Protein AF-A0A150XEJ6-F1 (afdb_monomer_lite)

Secondary structure (DSSP, 8-state):
--HHHHHHHHHHHHHHHHHHHHHHHHHHHS-TTSSHHHHHHHHHHHHHHHHHHHHHHHHHHHHHHHTTT-TT-HHHHHHHHHHHHHHHHHHH-

Radius of gyration: 14.92 Å; chains: 1; bounding box: 32×20×45 Å

pLDDT: mean 88.48, std 6.79, range [57.72, 94.88]

Foldseek 3Di:
DDPVVLVVVLVVLLVLLVVLLVLLVCVLVDPLVVDVVSVVVNVVVVVVSVVSLPVSLVVLVVVCVVVVVPVPGSSVVSNVSSVVSVVVVVVSD

Organism: NCBI:txid296218

Sequence (93 aa):
MSEVNKLKTAKIIFILSILTAIFWCLGQFVDVYYFAVVGAIFEILWLPMIAMLFVLPIFSLVLWAKEKFNPKSLHLYSFLILLATGLFLMLRN

Structure (mmCIF, N/CA/C/O backbone):
data_AF-A0A150XEJ6-F1
#
_entry.id   AF-A0A150XEJ6-F1
#
loop_
_atom_site.group_PDB
_atom_site.id
_atom_site.type_symbol
_atom_site.label_atom_id
_atom_site.label_alt_id
_atom_site.label_comp_id
_atom_site.label_asym_id
_atom_site.label_entity_id
_atom_site.label_seq_id
_atom_site.pdbx_PDB_ins_code
_atom_site.Cartn_x
_atom_site.Cartn_y
_atom_site.Cartn_z
_atom_site.occupancy
_atom_site.B_iso_or_equiv
_atom_site.auth_seq_id
_atom_site.auth_comp_id
_atom_site.auth_asym_id
_atom_site.auth_atom_id
_atom_site.pdbx_PDB_model_num
ATOM 1 N N . MET A 1 1 ? -1.525 -8.766 23.157 1.00 57.72 1 MET A N 1
ATOM 2 C CA . MET A 1 1 ? -0.629 -8.001 22.258 1.00 57.72 1 MET A CA 1
ATOM 3 C C . MET A 1 1 ? -0.365 -6.654 22.916 1.00 57.72 1 MET A C 1
ATOM 5 O O . MET A 1 1 ? -1.338 -5.963 23.192 1.00 57.72 1 MET A O 1
ATOM 9 N N . SER A 1 2 ? 0.883 -6.313 23.247 1.00 69.44 2 SER A N 1
ATOM 10 C CA . SER A 1 2 ? 1.204 -5.022 23.880 1.00 69.44 2 SER A CA 1
ATOM 11 C C . SER A 1 2 ? 0.874 -3.845 22.948 1.00 69.44 2 SER A C 1
ATOM 13 O O . SER A 1 2 ? 0.940 -3.991 21.725 1.00 69.44 2 SER A O 1
ATOM 15 N N . GLU A 1 3 ? 0.537 -2.676 23.502 1.00 69.62 3 GLU A N 1
ATOM 16 C CA . GLU A 1 3 ? 0.241 -1.451 22.728 1.00 69.62 3 GLU A CA 1
ATOM 17 C C . GLU A 1 3 ? 1.392 -1.064 21.779 1.00 69.62 3 GLU A C 1
ATOM 19 O O . GLU A 1 3 ? 1.175 -0.670 20.633 1.00 69.62 3 GLU A O 1
ATOM 24 N N . VAL A 1 4 ? 2.636 -1.307 22.201 1.00 75.25 4 VAL A N 1
ATOM 25 C CA . VAL A 1 4 ? 3.841 -1.109 21.378 1.00 75.25 4 VAL A CA 1
ATOM 26 C C . VAL A 1 4 ? 3.831 -1.992 20.123 1.00 75.25 4 VAL A C 1
ATOM 28 O O . VAL A 1 4 ? 4.201 -1.533 19.041 1.00 75.25 4 VAL A O 1
ATOM 31 N N . ASN A 1 5 ? 3.378 -3.244 20.229 1.00 79.25 5 ASN A N 1
ATOM 32 C CA . ASN A 1 5 ? 3.331 -4.163 19.090 1.00 79.25 5 ASN A CA 1
ATOM 33 C C . ASN A 1 5 ? 2.226 -3.787 18.092 1.00 79.25 5 ASN A C 1
ATOM 35 O O . ASN A 1 5 ? 2.416 -3.961 16.887 1.00 79.25 5 ASN A O 1
ATOM 39 N N . LYS A 1 6 ? 1.104 -3.225 18.564 1.00 78.31 6 LYS A N 1
ATOM 40 C CA . LYS A 1 6 ? 0.035 -2.710 17.690 1.00 78.31 6 LYS A CA 1
ATOM 41 C C . LYS A 1 6 ? 0.536 -1.538 16.846 1.00 78.31 6 LYS A C 1
ATOM 43 O O . LYS A 1 6 ? 0.439 -1.581 15.624 1.00 78.31 6 LYS A O 1
ATOM 48 N N . LEU A 1 7 ? 1.182 -0.558 17.483 1.00 81.50 7 LEU A N 1
ATOM 49 C CA . LEU A 1 7 ? 1.762 0.607 16.804 1.00 81.50 7 LEU A CA 1
ATOM 50 C C . LEU A 1 7 ? 2.843 0.219 15.788 1.00 81.50 7 LEU A C 1
ATOM 52 O O . LEU A 1 7 ? 2.868 0.757 14.682 1.00 81.50 7 LEU A O 1
ATOM 56 N N . LYS A 1 8 ? 3.725 -0.731 16.130 1.00 86.94 8 LYS A N 1
ATOM 57 C CA . LYS A 1 8 ? 4.724 -1.255 15.184 1.00 86.94 8 LYS A CA 1
ATOM 58 C C . LYS A 1 8 ? 4.064 -1.901 13.966 1.00 86.94 8 LYS A C 1
ATOM 60 O O . LYS A 1 8 ? 4.455 -1.604 12.843 1.00 86.94 8 LYS A O 1
ATOM 65 N N . THR A 1 9 ? 3.044 -2.730 14.185 1.00 87.50 9 THR A N 1
ATOM 66 C CA . THR A 1 9 ? 2.309 -3.403 13.102 1.00 87.50 9 THR A CA 1
ATOM 67 C C . THR A 1 9 ? 1.628 -2.390 12.182 1.00 87.50 9 THR A C 1
ATOM 69 O O . THR A 1 9 ? 1.773 -2.473 10.965 1.00 87.50 9 THR A O 1
ATOM 72 N N . ALA A 1 10 ? 0.953 -1.386 12.750 1.00 88.06 10 ALA A N 1
ATOM 73 C CA . ALA A 1 10 ? 0.305 -0.324 11.986 1.00 88.06 10 ALA A CA 1
ATOM 74 C C . ALA A 1 10 ? 1.302 0.477 11.135 1.00 88.06 10 ALA A C 1
ATOM 76 O O . ALA A 1 10 ? 1.051 0.718 9.957 1.00 88.06 10 ALA A O 1
ATOM 77 N N . LYS A 1 11 ? 2.473 0.819 11.693 1.00 91.69 11 LYS A N 1
ATOM 78 C CA . LYS A 1 11 ? 3.547 1.486 10.941 1.00 91.69 11 LYS A CA 1
ATOM 79 C C . LYS A 1 11 ? 4.077 0.630 9.791 1.00 91.69 11 LYS A C 1
ATOM 81 O O . LYS A 1 11 ? 4.279 1.159 8.706 1.00 91.69 11 LYS A O 1
ATOM 86 N N . ILE A 1 12 ? 4.284 -0.671 10.008 1.00 92.81 12 ILE A N 1
ATOM 87 C CA . ILE A 1 12 ? 4.748 -1.587 8.955 1.00 92.81 12 ILE A CA 1
ATOM 88 C C . ILE A 1 12 ? 3.726 -1.652 7.818 1.00 92.81 12 ILE A C 1
ATOM 90 O O . ILE A 1 12 ? 4.096 -1.472 6.662 1.00 92.81 12 ILE A O 1
ATOM 94 N N . ILE A 1 13 ? 2.442 -1.841 8.138 1.00 92.19 13 ILE A N 1
ATOM 95 C CA . ILE A 1 13 ? 1.366 -1.884 7.136 1.00 92.19 13 ILE A CA 1
ATOM 96 C C . ILE A 1 13 ? 1.301 -0.569 6.356 1.00 92.19 13 ILE A C 1
ATOM 98 O O . ILE A 1 13 ? 1.170 -0.584 5.134 1.00 92.19 13 ILE A O 1
ATOM 102 N N . PHE A 1 14 ? 1.458 0.568 7.032 1.00 92.25 14 PHE A N 1
ATOM 103 C CA . PHE A 1 14 ? 1.496 1.881 6.394 1.00 92.25 14 PHE A CA 1
ATOM 104 C C . PHE A 1 14 ? 2.678 2.051 5.435 1.00 92.25 14 PHE A C 1
ATOM 106 O O . PHE A 1 14 ? 2.476 2.444 4.289 1.00 92.25 14 PHE A O 1
ATOM 113 N N . ILE A 1 15 ? 3.888 1.673 5.851 1.00 94.75 15 ILE A N 1
ATOM 114 C CA . ILE A 1 15 ? 5.078 1.727 4.992 1.00 94.75 15 ILE A CA 1
ATOM 115 C C . ILE A 1 15 ? 4.912 0.813 3.772 1.00 94.75 15 ILE A C 1
ATOM 117 O O . ILE A 1 15 ? 5.170 1.244 2.652 1.00 94.75 15 ILE A O 1
ATOM 121 N N . LEU A 1 16 ? 4.426 -0.418 3.961 1.00 93.19 16 LEU A N 1
ATOM 122 C CA . LEU A 1 16 ? 4.165 -1.345 2.854 1.00 93.19 16 LEU A CA 1
ATOM 123 C C . LEU A 1 16 ? 3.109 -0.804 1.884 1.00 93.19 16 LEU A C 1
ATOM 125 O O . LEU A 1 16 ? 3.248 -0.968 0.674 1.00 93.19 16 LEU A O 1
ATOM 129 N N . SER A 1 17 ? 2.087 -0.116 2.400 1.00 92.75 17 SER A N 1
ATOM 130 C CA . SER A 1 17 ? 1.055 0.525 1.577 1.00 92.75 17 SER A CA 1
ATOM 131 C C . SER A 1 17 ? 1.651 1.618 0.687 1.00 92.75 17 SER A C 1
ATOM 133 O O . SER A 1 17 ? 1.363 1.665 -0.506 1.00 92.75 17 SER A O 1
ATOM 135 N N . ILE A 1 18 ? 2.533 2.455 1.245 1.00 94.69 18 ILE A N 1
ATOM 136 C CA . ILE A 1 18 ? 3.251 3.494 0.494 1.00 94.69 18 ILE A CA 1
ATOM 137 C C . ILE A 1 18 ? 4.168 2.872 -0.561 1.00 94.69 18 ILE A C 1
ATOM 139 O O . ILE A 1 18 ? 4.155 3.310 -1.707 1.00 94.69 18 ILE A O 1
ATOM 143 N N . LEU A 1 19 ? 4.945 1.845 -0.204 1.00 94.88 19 LEU A N 1
ATOM 144 C CA . LEU A 1 19 ? 5.838 1.166 -1.149 1.00 94.88 19 LEU A CA 1
ATOM 145 C C . LEU A 1 19 ? 5.063 0.547 -2.314 1.00 94.88 19 LEU A C 1
ATOM 147 O O . LEU A 1 19 ? 5.460 0.710 -3.465 1.00 94.88 19 LEU A O 1
ATOM 151 N N . THR A 1 20 ? 3.934 -0.097 -2.017 1.00 93.75 20 THR A N 1
ATOM 152 C CA . THR A 1 20 ? 3.037 -0.663 -3.032 1.00 93.75 20 THR A CA 1
ATOM 153 C C . THR A 1 20 ? 2.518 0.437 -3.959 1.00 93.75 20 THR A C 1
ATOM 155 O O . THR A 1 20 ? 2.595 0.301 -5.177 1.00 93.75 20 THR A O 1
ATOM 158 N N . ALA A 1 21 ? 2.056 1.561 -3.401 1.00 94.12 21 ALA A N 1
ATOM 159 C CA . ALA A 1 21 ? 1.583 2.700 -4.183 1.00 94.12 21 ALA A CA 1
ATOM 160 C C . ALA A 1 21 ? 2.672 3.278 -5.100 1.00 94.12 21 ALA A C 1
ATOM 162 O O . ALA A 1 21 ? 2.430 3.497 -6.285 1.00 94.12 21 ALA A O 1
ATOM 163 N N . ILE A 1 22 ? 3.883 3.481 -4.573 1.00 93.81 22 ILE A N 1
ATOM 164 C CA . ILE A 1 22 ? 5.022 3.995 -5.341 1.00 93.81 22 ILE A CA 1
ATOM 165 C C . ILE A 1 22 ? 5.400 3.027 -6.463 1.00 93.81 22 ILE A C 1
ATOM 167 O O . ILE A 1 22 ? 5.588 3.478 -7.588 1.00 93.81 22 ILE A O 1
ATOM 171 N N . PHE A 1 23 ? 5.479 1.722 -6.190 1.00 93.12 23 PHE A N 1
ATOM 172 C CA . PHE A 1 23 ? 5.814 0.709 -7.195 1.00 93.12 23 PHE A CA 1
ATOM 173 C C . PHE A 1 23 ? 4.857 0.762 -8.391 1.00 93.12 23 PHE A C 1
ATOM 175 O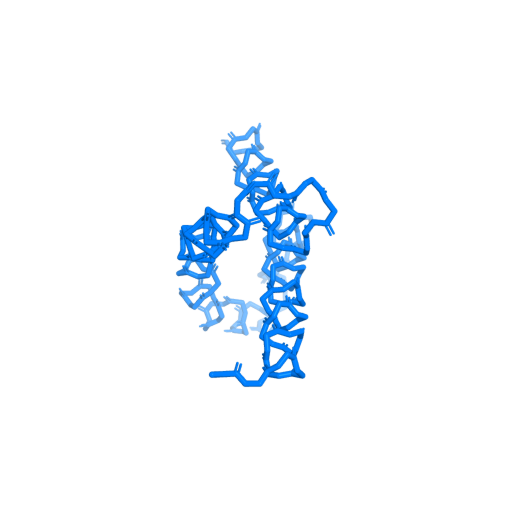 O . PHE A 1 23 ? 5.291 0.885 -9.537 1.00 93.12 23 PHE A O 1
ATOM 182 N N . TRP A 1 24 ? 3.551 0.739 -8.116 1.00 92.38 24 TRP A N 1
ATOM 183 C CA . TRP A 1 24 ? 2.524 0.788 -9.153 1.00 92.38 24 TRP A CA 1
ATOM 184 C C . TRP A 1 24 ? 2.504 2.120 -9.895 1.00 92.38 24 TRP A C 1
ATOM 186 O O . TRP A 1 24 ? 2.349 2.140 -11.110 1.00 92.38 24 TRP A O 1
ATOM 196 N N . CYS A 1 25 ? 2.708 3.229 -9.187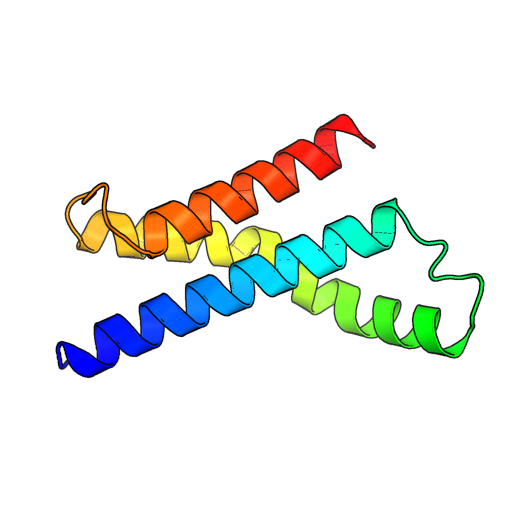 1.00 90.62 25 CYS A N 1
ATOM 197 C CA . CYS A 1 25 ? 2.790 4.550 -9.791 1.00 90.62 25 CYS A CA 1
ATOM 198 C C . CYS A 1 25 ? 4.002 4.646 -10.736 1.00 90.62 25 CYS A C 1
ATOM 200 O O . CYS A 1 25 ? 3.846 4.994 -11.903 1.00 90.62 25 CYS A O 1
ATOM 202 N N . LEU A 1 26 ? 5.195 4.248 -10.283 1.00 89.56 26 LEU A N 1
ATOM 203 C CA . LEU A 1 26 ? 6.415 4.253 -11.096 1.00 89.56 26 LEU A CA 1
ATOM 204 C C . LEU A 1 26 ? 6.270 3.416 -12.368 1.00 89.56 26 LEU A C 1
ATOM 206 O O . LEU A 1 26 ? 6.646 3.897 -13.432 1.00 89.56 26 LEU A O 1
ATOM 210 N N . GLY A 1 27 ? 5.662 2.229 -12.282 1.00 86.00 27 GLY A N 1
ATOM 211 C CA . GLY A 1 27 ? 5.403 1.389 -13.456 1.00 86.00 27 GLY A CA 1
ATOM 212 C C . GLY A 1 27 ? 4.481 2.029 -14.505 1.00 86.00 27 GLY A C 1
ATOM 213 O O . GLY A 1 27 ? 4.500 1.615 -15.656 1.00 86.00 27 GLY A O 1
ATOM 214 N N . GLN A 1 28 ? 3.693 3.047 -14.138 1.00 86.31 28 GLN A N 1
ATOM 215 C CA . GLN A 1 28 ? 2.827 3.789 -15.066 1.00 86.31 28 GLN A CA 1
ATOM 216 C C . GLN A 1 28 ? 3.485 5.041 -15.662 1.00 86.31 28 GLN A C 1
ATOM 218 O O . GLN A 1 28 ? 3.025 5.550 -16.687 1.00 86.31 28 GLN A O 1
ATOM 223 N N . PHE A 1 29 ? 4.510 5.589 -15.002 1.00 84.31 29 PHE A N 1
ATOM 224 C CA . PHE A 1 29 ? 5.190 6.820 -15.425 1.00 84.31 29 PHE A CA 1
ATOM 225 C C . PHE A 1 29 ? 6.541 6.572 -16.096 1.00 84.31 29 PHE A C 1
ATOM 227 O O . PHE A 1 29 ? 6.987 7.414 -16.872 1.00 84.31 29 PHE A O 1
ATOM 234 N N . VAL A 1 30 ? 7.197 5.454 -15.792 1.00 84.38 30 VAL A N 1
ATOM 235 C CA . VAL A 1 30 ? 8.531 5.118 -16.288 1.00 84.38 30 VAL A CA 1
ATOM 236 C C . VAL A 1 30 ? 8.435 3.907 -17.202 1.00 84.38 30 VAL A C 1
ATOM 238 O O . VAL A 1 30 ? 7.816 2.908 -16.844 1.00 84.38 30 VAL A O 1
ATOM 241 N N . ASP A 1 31 ? 9.100 3.972 -18.356 1.00 81.94 31 ASP A N 1
ATOM 242 C CA . ASP A 1 31 ? 9.335 2.789 -19.180 1.00 81.94 31 ASP A CA 1
ATOM 243 C C . ASP A 1 31 ? 10.376 1.893 -18.491 1.00 81.94 31 ASP A C 1
ATOM 245 O O . ASP A 1 31 ? 11.588 2.018 -18.682 1.00 81.94 31 ASP A O 1
ATOM 249 N N . VAL A 1 32 ? 9.890 1.016 -17.613 1.00 81.31 32 VAL A N 1
ATOM 250 C CA . VAL A 1 32 ? 10.718 0.067 -16.857 1.00 81.31 32 VAL A CA 1
ATOM 251 C C . VAL A 1 32 ? 11.382 -0.975 -17.759 1.00 81.31 32 VAL A C 1
ATOM 253 O O . VAL A 1 32 ? 12.359 -1.593 -17.342 1.00 81.31 32 VAL A O 1
ATOM 256 N N . TYR A 1 33 ? 10.903 -1.135 -18.996 1.00 75.88 33 TYR A N 1
ATOM 257 C CA . TYR A 1 33 ? 11.452 -2.066 -19.979 1.00 75.88 33 TYR A CA 1
ATOM 258 C C . TYR A 1 33 ? 12.600 -1.464 -20.793 1.00 75.88 33 TYR A C 1
ATOM 260 O O . TYR A 1 33 ? 13.340 -2.205 -21.438 1.00 75.88 33 TYR A O 1
ATOM 268 N N . TYR A 1 34 ? 12.817 -0.149 -20.708 1.00 82.81 34 TYR A N 1
ATOM 269 C CA . TYR A 1 34 ? 13.946 0.513 -21.360 1.00 82.81 34 TYR A CA 1
ATOM 270 C C . TYR A 1 34 ? 15.308 0.010 -20.842 1.00 82.81 34 TYR A C 1
ATOM 272 O O . TYR A 1 34 ? 16.259 -0.140 -21.608 1.00 82.81 34 TYR A O 1
ATOM 280 N N . PHE A 1 35 ? 15.412 -0.299 -19.543 1.00 84.69 35 PHE A N 1
ATOM 281 C CA . PHE A 1 35 ? 16.616 -0.876 -18.940 1.00 84.69 35 PHE A CA 1
ATOM 282 C C . PHE A 1 35 ? 16.370 -2.326 -18.513 1.00 84.69 35 PHE A C 1
ATOM 284 O O . PHE A 1 35 ? 15.609 -2.576 -17.581 1.00 84.69 35 PHE A O 1
ATOM 291 N N . ALA A 1 36 ? 17.101 -3.277 -19.106 1.00 86.19 36 ALA A N 1
ATOM 292 C CA . ALA A 1 36 ? 16.940 -4.714 -18.844 1.00 86.19 36 ALA A CA 1
ATOM 293 C C . ALA A 1 36 ? 16.996 -5.097 -17.349 1.00 86.19 36 ALA A C 1
ATOM 295 O O . ALA A 1 36 ? 16.228 -5.938 -16.892 1.00 86.19 36 ALA A O 1
ATOM 296 N N . VAL A 1 37 ? 17.873 -4.455 -16.566 1.00 88.25 37 VAL A N 1
ATOM 297 C CA . VAL A 1 37 ? 17.996 -4.717 -15.120 1.00 88.25 37 VAL A CA 1
ATOM 298 C C . VAL A 1 37 ? 16.771 -4.219 -14.345 1.00 88.25 37 VAL A C 1
ATOM 300 O O . VAL A 1 37 ? 16.290 -4.909 -13.450 1.00 88.25 37 VAL A O 1
ATOM 303 N N . VAL A 1 38 ? 16.248 -3.037 -14.686 1.00 87.62 38 VAL A N 1
ATOM 304 C CA . VAL A 1 38 ? 15.065 -2.459 -14.024 1.00 87.62 38 VAL A CA 1
ATOM 305 C C . VAL A 1 38 ? 13.824 -3.280 -14.363 1.00 87.62 38 VAL A C 1
ATOM 307 O O . VAL A 1 38 ? 13.059 -3.608 -13.458 1.00 87.62 38 VAL A O 1
ATOM 310 N N . GLY A 1 39 ? 13.682 -3.684 -15.629 1.00 8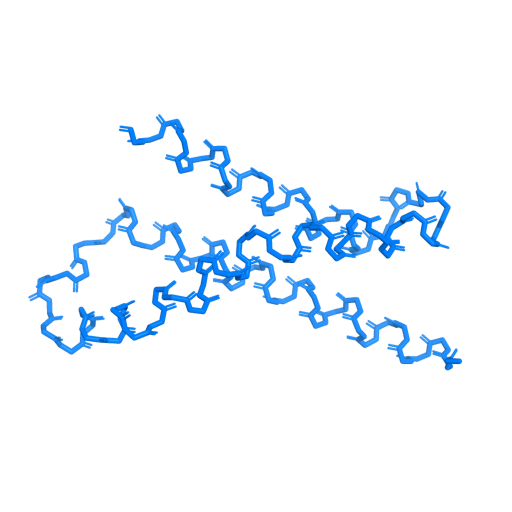7.94 39 GLY A N 1
ATOM 311 C CA . GLY A 1 39 ? 12.603 -4.554 -16.090 1.00 87.94 39 GLY A CA 1
ATOM 312 C C . GLY A 1 39 ? 12.589 -5.891 -15.353 1.00 87.94 39 GLY A C 1
ATOM 313 O O . GLY A 1 39 ? 11.567 -6.259 -14.783 1.00 87.94 39 GLY A O 1
ATOM 314 N N . ALA A 1 40 ? 13.741 -6.564 -15.242 1.00 90.69 40 ALA A N 1
ATOM 315 C CA . ALA A 1 40 ? 13.845 -7.833 -14.517 1.00 90.69 40 ALA A CA 1
ATOM 316 C C . ALA A 1 40 ? 13.467 -7.706 -13.026 1.00 90.69 40 ALA A C 1
ATOM 318 O O . ALA A 1 40 ? 12.785 -8.571 -12.475 1.00 90.69 40 ALA A O 1
ATOM 319 N N . ILE A 1 41 ? 13.871 -6.615 -12.361 1.00 90.38 41 ILE A N 1
ATOM 320 C CA . ILE A 1 41 ? 13.477 -6.340 -10.970 1.00 90.38 41 ILE A CA 1
ATOM 321 C C . ILE A 1 41 ? 11.960 -6.125 -10.870 1.00 90.38 41 ILE A C 1
ATOM 323 O O . ILE A 1 41 ? 11.326 -6.662 -9.959 1.00 90.38 41 ILE A O 1
ATOM 327 N N . PHE A 1 42 ? 11.374 -5.366 -11.800 1.00 90.12 42 PHE A N 1
ATOM 328 C CA . PHE A 1 42 ? 9.933 -5.122 -11.848 1.00 90.12 42 PHE A CA 1
ATOM 329 C C . PHE A 1 42 ? 9.132 -6.401 -12.097 1.00 90.12 42 PHE A C 1
ATOM 331 O O . PHE A 1 42 ? 8.108 -6.593 -11.449 1.00 90.12 42 PHE A O 1
ATOM 338 N N . GLU A 1 43 ? 9.605 -7.300 -12.958 1.00 90.50 43 GLU A N 1
ATOM 339 C CA . GLU A 1 43 ? 8.947 -8.582 -13.227 1.00 90.50 43 GLU A CA 1
ATOM 340 C C . GLU A 1 43 ? 8.921 -9.493 -11.996 1.00 90.50 43 GLU A C 1
ATOM 342 O O . GLU A 1 43 ? 7.877 -10.050 -11.657 1.00 90.50 43 GLU A O 1
ATOM 347 N N . ILE A 1 44 ? 10.041 -9.604 -11.275 1.00 92.94 44 ILE A N 1
ATOM 348 C CA . ILE A 1 44 ? 10.110 -10.418 -10.052 1.00 92.94 44 ILE A CA 1
ATOM 349 C C . ILE A 1 44 ? 9.241 -9.805 -8.943 1.00 92.94 44 ILE A C 1
ATOM 351 O O . ILE A 1 44 ? 8.572 -10.527 -8.201 1.00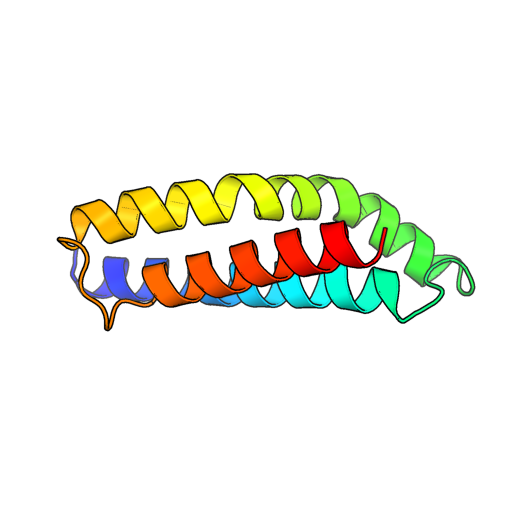 92.94 44 ILE A O 1
ATOM 355 N N . LEU A 1 45 ? 9.236 -8.473 -8.821 1.00 91.94 45 LEU A N 1
ATOM 356 C CA . LEU A 1 45 ? 8.459 -7.761 -7.804 1.00 91.94 45 LEU A CA 1
ATOM 357 C C . LEU A 1 45 ? 6.978 -7.606 -8.156 1.00 91.94 45 LEU A C 1
ATOM 359 O O . LEU A 1 45 ? 6.175 -7.367 -7.255 1.00 91.94 45 LEU A O 1
ATOM 363 N N . TRP A 1 46 ? 6.582 -7.772 -9.415 1.00 91.75 46 TRP A N 1
ATOM 364 C CA . TRP A 1 46 ? 5.194 -7.602 -9.837 1.00 91.75 46 TRP A CA 1
ATOM 365 C C . TRP A 1 46 ? 4.249 -8.514 -9.047 1.00 91.75 46 TRP A C 1
ATOM 367 O O . TRP A 1 46 ? 3.274 -8.030 -8.467 1.00 91.75 46 TRP A O 1
ATOM 377 N N . LEU A 1 47 ? 4.548 -9.813 -8.958 1.00 92.50 47 LEU A N 1
ATOM 378 C CA . LEU A 1 47 ? 3.676 -10.779 -8.286 1.00 92.50 47 LEU A CA 1
ATOM 379 C C . LEU A 1 47 ? 3.475 -10.498 -6.774 1.00 92.50 47 LEU A C 1
ATOM 381 O O . LEU A 1 47 ? 2.334 -10.498 -6.303 1.00 92.50 47 LEU A O 1
ATOM 385 N N . PRO A 1 48 ? 4.519 -10.224 -5.968 1.00 92.69 48 PRO A N 1
ATOM 386 C CA . PRO A 1 48 ? 4.303 -9.832 -4.578 1.00 92.69 48 PRO A CA 1
ATOM 387 C C . PRO A 1 48 ? 3.599 -8.472 -4.455 1.00 92.69 48 PRO A C 1
ATOM 389 O O . PRO A 1 48 ? 2.761 -8.312 -3.569 1.00 92.69 48 PRO A O 1
ATOM 392 N N . MET A 1 49 ? 3.866 -7.510 -5.344 1.00 92.81 49 MET A N 1
ATOM 393 C CA . MET A 1 49 ? 3.241 -6.181 -5.286 1.00 92.81 49 MET A CA 1
ATOM 394 C C . MET A 1 49 ? 1.758 -6.198 -5.672 1.00 92.81 49 MET A C 1
ATOM 396 O O . MET A 1 49 ? 0.972 -5.444 -5.095 1.00 92.81 49 MET A O 1
ATOM 400 N N . ILE A 1 50 ? 1.339 -7.077 -6.590 1.00 93.00 50 ILE A N 1
ATOM 401 C CA . ILE A 1 50 ? -0.086 -7.282 -6.877 1.00 93.00 50 ILE A CA 1
ATOM 402 C C . ILE A 1 50 ? -0.785 -7.948 -5.693 1.00 93.00 50 ILE A C 1
ATOM 404 O O . ILE A 1 50 ? -1.850 -7.496 -5.280 1.00 93.00 50 ILE A O 1
ATOM 408 N N . ALA A 1 51 ? -0.156 -8.949 -5.068 1.00 93.44 51 ALA A N 1
ATOM 409 C CA . ALA A 1 51 ? -0.697 -9.565 -3.863 1.00 93.44 51 ALA A CA 1
ATOM 410 C C . ALA A 1 51 ? -0.867 -8.526 -2.744 1.00 93.44 51 ALA A C 1
ATOM 412 O O . ALA A 1 51 ? -1.923 -8.461 -2.120 1.00 93.44 51 ALA A O 1
ATOM 413 N N . MET A 1 52 ? 0.125 -7.656 -2.530 1.00 92.44 52 MET A N 1
ATOM 414 C CA . MET A 1 52 ? 0.033 -6.566 -1.557 1.00 92.44 52 MET A CA 1
ATOM 415 C C . MET A 1 52 ? -1.103 -5.589 -1.875 1.00 92.44 52 MET A C 1
ATOM 417 O O . MET A 1 52 ? -1.836 -5.220 -0.959 1.00 92.44 52 MET A O 1
ATOM 421 N N . LEU A 1 53 ? -1.303 -5.226 -3.146 1.00 91.75 53 LEU A N 1
ATOM 422 C CA . LEU A 1 53 ? -2.361 -4.303 -3.568 1.00 91.75 53 LEU A CA 1
ATOM 423 C C . LEU A 1 53 ? -3.767 -4.802 -3.196 1.00 91.75 53 LEU A C 1
ATOM 425 O O . LEU A 1 53 ? -4.613 -3.987 -2.842 1.00 91.75 53 LEU A O 1
ATOM 429 N N . PHE A 1 54 ? -4.009 -6.117 -3.213 1.00 91.12 54 PHE A N 1
ATOM 430 C CA . PHE A 1 54 ? -5.306 -6.705 -2.847 1.00 91.12 54 PHE A CA 1
ATOM 431 C C . PHE A 1 54 ? -5.397 -7.147 -1.384 1.00 91.12 54 PHE A C 1
ATOM 433 O O . PHE A 1 54 ? -6.439 -6.995 -0.748 1.00 91.12 54 PHE A O 1
ATOM 440 N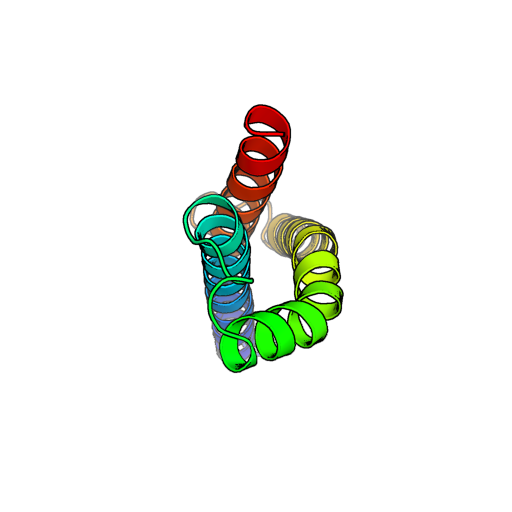 N . VAL A 1 55 ? -4.313 -7.674 -0.814 1.00 93.44 55 VAL A N 1
ATOM 441 C CA . VAL A 1 55 ? -4.311 -8.233 0.544 1.00 93.44 55 VAL A CA 1
ATOM 442 C C . VAL A 1 55 ? -4.212 -7.132 1.603 1.00 93.44 55 VAL A C 1
ATOM 444 O O . VAL A 1 55 ? -4.980 -7.139 2.568 1.00 93.44 55 VAL A O 1
ATOM 447 N N . LEU A 1 56 ? -3.321 -6.147 1.435 1.00 91.38 56 LEU A N 1
ATOM 448 C CA . LEU A 1 56 ? -3.151 -5.060 2.407 1.00 91.38 56 LEU A CA 1
ATOM 449 C C . LEU A 1 56 ? -4.408 -4.210 2.652 1.00 91.38 56 LEU A C 1
ATOM 451 O O . LEU A 1 56 ? -4.619 -3.872 3.821 1.00 91.38 56 LEU A O 1
ATOM 455 N N . PRO A 1 57 ? -5.260 -3.853 1.665 1.00 90.25 57 PRO A N 1
ATOM 456 C CA . PRO A 1 57 ? -6.476 -3.103 1.968 1.00 90.25 57 PRO A CA 1
ATOM 457 C C . PRO A 1 57 ? -7.466 -3.936 2.790 1.00 90.25 57 PRO A C 1
ATOM 459 O O . PRO A 1 57 ? -8.069 -3.401 3.718 1.00 90.25 57 PRO A O 1
ATOM 462 N N . ILE A 1 58 ? -7.574 -5.248 2.541 1.00 93.06 58 ILE A N 1
ATOM 463 C CA . ILE A 1 58 ? -8.423 -6.150 3.338 1.00 93.06 58 ILE A CA 1
ATOM 464 C C . ILE A 1 58 ? -7.904 -6.228 4.778 1.00 93.06 58 ILE A C 1
ATOM 466 O O . ILE A 1 58 ? -8.666 -6.041 5.727 1.00 93.06 58 ILE A O 1
ATOM 470 N N . PHE A 1 59 ? -6.598 -6.445 4.962 1.00 90.88 59 PHE A N 1
ATOM 471 C CA . PHE A 1 59 ? -5.986 -6.470 6.295 1.00 90.88 59 PHE A CA 1
ATOM 472 C C . PHE A 1 59 ? -6.146 -5.134 7.027 1.00 90.88 59 PHE A C 1
ATOM 474 O O . PHE A 1 59 ? -6.485 -5.117 8.212 1.00 90.88 59 PHE A O 1
ATOM 481 N N . SER A 1 60 ? -5.948 -4.019 6.323 1.00 90.25 60 SER A N 1
ATOM 482 C CA . SER A 1 60 ? -6.137 -2.667 6.855 1.00 90.25 60 SER A CA 1
ATOM 483 C C . SER A 1 60 ? -7.578 -2.441 7.316 1.00 90.25 60 SER A C 1
ATOM 485 O O . SER A 1 60 ? -7.786 -1.969 8.430 1.00 90.25 60 SER A O 1
ATOM 487 N N . LEU A 1 61 ? -8.576 -2.859 6.529 1.00 91.31 61 LEU A N 1
ATOM 488 C CA . LEU A 1 61 ? -9.990 -2.780 6.913 1.00 91.31 61 LEU A CA 1
ATOM 489 C C . LEU A 1 61 ? -10.311 -3.622 8.150 1.00 91.31 61 LEU A C 1
ATOM 491 O O . LEU A 1 61 ? -10.953 -3.130 9.076 1.00 91.31 61 LEU A O 1
ATOM 495 N N . VAL A 1 62 ? -9.850 -4.876 8.197 1.00 91.69 62 VAL A N 1
ATOM 496 C CA . VAL A 1 62 ? -10.099 -5.774 9.338 1.00 91.69 62 VAL A CA 1
ATOM 497 C C . VAL A 1 62 ? -9.487 -5.214 10.624 1.00 91.69 62 VAL A C 1
ATOM 499 O O . VAL A 1 62 ? -10.107 -5.277 11.687 1.00 91.69 62 VAL A O 1
ATOM 502 N N . LEU A 1 63 ? -8.275 -4.658 10.554 1.00 89.06 63 LEU A N 1
ATOM 503 C CA . LEU A 1 63 ? -7.621 -4.042 11.710 1.00 89.06 63 LEU A CA 1
ATOM 504 C C . LEU A 1 63 ? -8.300 -2.733 12.120 1.00 89.06 63 LEU A C 1
ATOM 506 O O . LEU A 1 63 ? -8.509 -2.509 13.309 1.00 89.06 63 LEU A O 1
ATOM 510 N N . TRP A 1 64 ? -8.732 -1.918 11.160 1.00 90.75 64 TRP A N 1
ATOM 511 C CA . TRP A 1 64 ? -9.478 -0.695 11.442 1.00 90.75 64 TRP A CA 1
ATOM 512 C C . TRP A 1 64 ? -10.839 -0.974 12.101 1.00 90.75 64 TRP A C 1
ATOM 514 O O . TRP A 1 64 ? -11.220 -0.294 13.057 1.00 90.75 64 TRP A O 1
ATOM 524 N N . ALA A 1 65 ? -11.530 -2.038 11.680 1.00 90.00 65 ALA A N 1
ATOM 525 C CA . ALA A 1 65 ? -12.752 -2.508 12.331 1.00 90.00 65 ALA A CA 1
ATOM 526 C C . ALA A 1 65 ? -12.494 -2.932 13.790 1.00 90.00 65 ALA A C 1
ATOM 528 O O . ALA A 1 65 ? -13.275 -2.599 14.683 1.00 90.00 65 ALA A O 1
ATOM 529 N N . LYS A 1 66 ? -11.358 -3.591 14.071 1.00 87.88 66 LYS A N 1
ATOM 530 C CA . LYS A 1 66 ? -10.935 -3.924 15.448 1.00 87.88 66 LYS A CA 1
ATOM 531 C C . LYS A 1 66 ? -10.627 -2.686 16.296 1.00 87.88 66 LYS A C 1
ATOM 533 O O . LYS A 1 66 ? -10.781 -2.734 17.514 1.00 87.88 66 LYS A O 1
ATOM 538 N N . GLU A 1 67 ? -10.244 -1.577 15.672 1.00 86.25 67 GLU A N 1
ATOM 539 C CA . GLU A 1 67 ? -10.044 -0.273 16.318 1.00 86.25 67 GLU A CA 1
ATOM 540 C C . GLU A 1 67 ? -11.327 0.568 16.422 1.00 86.25 67 GLU A C 1
ATOM 542 O O . GLU A 1 67 ? -11.263 1.754 16.750 1.00 86.25 67 GLU A O 1
ATOM 547 N N . LYS A 1 68 ? -12.500 -0.036 16.176 1.00 89.06 68 LYS A N 1
ATOM 548 C CA . LYS A 1 68 ? -13.816 0.624 16.216 1.00 89.06 68 LYS A CA 1
ATOM 549 C C . LYS A 1 68 ? -13.931 1.793 15.232 1.00 89.06 68 LYS A C 1
ATOM 551 O O . LYS A 1 68 ? -14.556 2.802 15.546 1.00 89.06 68 LYS A O 1
ATOM 556 N N . PHE A 1 69 ? -13.318 1.660 14.055 1.00 86.75 69 PHE A N 1
ATOM 557 C CA . PHE A 1 69 ? -13.365 2.666 12.991 1.00 86.75 69 PHE A CA 1
ATOM 55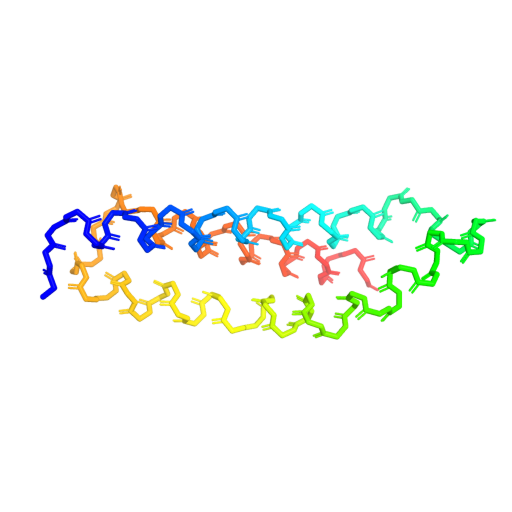8 C C . PHE A 1 69 ? -12.843 4.049 13.415 1.00 86.75 69 PHE A C 1
ATOM 560 O O . PHE A 1 69 ? -13.345 5.084 12.980 1.00 86.75 69 PHE A O 1
ATOM 567 N N . ASN A 1 70 ? -11.805 4.090 14.259 1.00 87.00 70 ASN A N 1
ATOM 568 C CA . ASN A 1 70 ? -11.195 5.350 14.674 1.00 87.00 70 ASN A CA 1
ATOM 569 C C . ASN A 1 70 ? -10.636 6.118 13.452 1.00 87.00 70 ASN A C 1
ATOM 571 O O . ASN A 1 70 ? -9.757 5.591 12.763 1.00 87.00 70 ASN A O 1
ATOM 575 N N . PRO A 1 71 ? -11.082 7.359 13.178 1.00 83.12 71 PRO A N 1
ATOM 576 C CA . PRO A 1 71 ? -10.649 8.116 12.002 1.00 83.12 71 PRO A CA 1
ATOM 577 C C . PRO A 1 71 ? -9.175 8.544 12.053 1.00 83.12 71 PRO A C 1
ATOM 579 O O . PRO A 1 71 ? -8.604 8.891 11.027 1.00 83.12 71 PRO A O 1
ATOM 582 N N . LYS A 1 72 ? -8.530 8.509 13.227 1.00 85.56 72 LYS A N 1
ATOM 583 C CA . LYS A 1 72 ? -7.097 8.813 13.389 1.00 85.56 72 LYS A CA 1
ATOM 584 C C . LYS A 1 72 ? -6.199 7.575 13.247 1.00 85.56 72 LYS A C 1
ATOM 586 O O . LYS A 1 72 ? -5.021 7.630 13.596 1.00 85.56 72 LYS A O 1
ATOM 591 N N . SER A 1 73 ? -6.744 6.452 12.781 1.00 87.06 73 SER A N 1
ATOM 592 C CA . SER A 1 73 ? -6.002 5.201 12.624 1.00 87.06 73 SER A CA 1
ATOM 593 C C . SER A 1 73 ? -5.079 5.219 11.405 1.00 87.06 73 SER A C 1
ATOM 595 O O . SER A 1 73 ? -5.493 5.555 10.298 1.00 87.06 73 SER A O 1
ATOM 597 N N . LEU A 1 74 ? -3.844 4.744 11.584 1.00 88.75 74 LEU A N 1
ATOM 598 C CA . LEU A 1 74 ? -2.916 4.456 10.483 1.00 88.75 74 LEU A CA 1
ATOM 599 C C . LEU A 1 74 ? -3.485 3.429 9.495 1.00 88.75 74 LEU A C 1
ATOM 601 O O . LEU A 1 74 ? -3.207 3.525 8.304 1.00 88.75 74 LEU A O 1
ATOM 605 N N . HIS A 1 75 ? -4.322 2.496 9.960 1.00 90.62 75 HIS A N 1
ATOM 606 C CA . HIS A 1 75 ? -4.954 1.495 9.102 1.00 90.62 75 HIS A CA 1
ATOM 607 C C . HIS A 1 75 ? -5.959 2.112 8.124 1.00 90.62 75 HIS A C 1
ATOM 609 O O . HIS A 1 75 ? -6.064 1.646 6.991 1.00 90.62 75 HIS A O 1
ATOM 615 N N . LEU A 1 76 ? -6.640 3.196 8.515 1.00 91.00 76 LEU A N 1
ATOM 616 C CA . LEU A 1 76 ? -7.493 3.952 7.599 1.00 91.00 76 LEU A CA 1
ATOM 617 C C . LEU A 1 76 ? -6.657 4.599 6.491 1.00 91.00 76 LEU A C 1
ATOM 619 O O . LEU A 1 76 ? -6.977 4.450 5.316 1.00 91.00 76 LEU A O 1
ATOM 623 N N . TYR A 1 77 ? -5.561 5.275 6.847 1.00 91.44 77 TYR A N 1
ATOM 624 C CA . TYR A 1 77 ? -4.688 5.906 5.854 1.00 91.44 77 TYR A CA 1
ATOM 625 C C . TYR A 1 77 ? -4.059 4.880 4.902 1.00 91.44 77 TYR A C 1
ATOM 627 O O . TYR A 1 77 ? -4.046 5.105 3.695 1.00 91.44 77 TYR A O 1
ATOM 635 N N . SER A 1 78 ? -3.608 3.730 5.417 1.00 92.31 78 SER A N 1
ATOM 636 C CA . SER A 1 78 ? -3.157 2.594 4.601 1.00 92.31 78 SER A CA 1
ATOM 637 C C . SER A 1 78 ? -4.213 2.155 3.592 1.00 92.31 78 SER A C 1
ATOM 639 O O . SER A 1 78 ? -3.921 2.041 2.402 1.00 92.31 78 SER A O 1
ATOM 641 N N . PHE A 1 79 ? -5.447 1.946 4.058 1.00 93.44 79 PHE A N 1
ATOM 642 C CA . PHE A 1 79 ? -6.557 1.550 3.200 1.00 93.44 79 PHE A CA 1
ATOM 643 C C . PHE A 1 79 ? -6.841 2.594 2.115 1.00 93.44 79 PHE A C 1
ATOM 645 O O . PHE A 1 79 ? -6.944 2.237 0.946 1.00 93.44 79 PHE A O 1
ATOM 652 N N . LEU A 1 80 ? -6.912 3.878 2.477 1.00 93.94 80 LEU A N 1
ATOM 653 C CA . LEU A 1 80 ? -7.188 4.964 1.534 1.00 93.94 80 LEU A CA 1
ATOM 654 C C . LEU A 1 80 ? -6.105 5.095 0.459 1.00 93.94 80 LEU A C 1
ATOM 656 O O . LEU A 1 80 ? -6.439 5.274 -0.708 1.00 93.94 80 LEU A O 1
ATOM 660 N N . ILE A 1 81 ? -4.824 4.973 0.824 1.00 94.56 81 ILE A N 1
ATOM 661 C CA . ILE A 1 81 ? -3.707 5.013 -0.134 1.00 94.56 81 ILE A CA 1
ATOM 662 C C . ILE A 1 81 ? -3.819 3.865 -1.140 1.00 94.56 81 ILE A C 1
ATOM 664 O O . ILE A 1 81 ? -3.690 4.080 -2.345 1.00 94.56 81 ILE A O 1
ATOM 668 N N . LEU A 1 82 ? -4.073 2.647 -0.660 1.00 94.19 82 LEU A N 1
ATOM 669 C CA . LEU A 1 82 ? -4.182 1.466 -1.519 1.00 94.19 82 LEU A CA 1
ATOM 670 C C . LEU A 1 82 ? -5.432 1.516 -2.398 1.00 94.19 82 LEU A C 1
ATOM 672 O O . LEU A 1 82 ? -5.359 1.180 -3.577 1.00 94.19 82 LEU A O 1
ATOM 676 N N . LEU A 1 83 ? -6.550 2.008 -1.859 1.00 94.25 83 LEU A N 1
ATOM 677 C CA . LEU A 1 83 ? -7.772 2.240 -2.620 1.00 94.25 83 LEU A CA 1
ATOM 678 C C . LEU A 1 83 ? -7.543 3.282 -3.721 1.00 94.25 83 LEU A C 1
ATOM 680 O O . LEU A 1 83 ? -7.878 3.032 -4.874 1.00 94.25 83 LEU A O 1
ATOM 684 N N . ALA A 1 84 ? -6.925 4.419 -3.388 1.00 94.19 84 ALA A N 1
ATOM 685 C CA . ALA A 1 84 ? -6.584 5.455 -4.358 1.00 94.19 84 ALA A CA 1
ATOM 686 C C . ALA A 1 84 ? -5.622 4.934 -5.434 1.00 94.19 84 ALA A C 1
ATOM 688 O O . ALA A 1 84 ? -5.801 5.245 -6.605 1.00 94.19 84 ALA A O 1
ATOM 689 N N . THR A 1 85 ? -4.646 4.103 -5.057 1.00 93.50 85 THR A N 1
ATOM 690 C CA . THR A 1 85 ? -3.726 3.455 -6.005 1.00 93.50 85 THR A CA 1
ATOM 691 C C . THR A 1 85 ? -4.484 2.533 -6.958 1.00 93.50 85 THR A C 1
ATOM 693 O O . THR A 1 85 ? -4.302 2.625 -8.167 1.00 93.50 85 THR A O 1
ATOM 696 N N . GLY A 1 86 ? -5.370 1.676 -6.439 1.00 91.94 86 GLY A N 1
ATOM 697 C CA . GLY A 1 86 ? -6.188 0.785 -7.264 1.00 91.94 86 GLY A CA 1
ATOM 698 C C . GLY A 1 86 ? -7.105 1.548 -8.223 1.00 91.94 86 GLY A C 1
ATOM 699 O O . GLY A 1 86 ? -7.163 1.225 -9.406 1.00 91.94 86 GLY A O 1
ATOM 700 N N . LEU A 1 87 ? -7.760 2.607 -7.739 1.00 92.50 87 LEU A N 1
ATOM 701 C CA . LEU A 1 87 ? -8.585 3.487 -8.572 1.00 92.50 87 LEU A CA 1
ATOM 702 C C . LEU A 1 87 ? -7.756 4.216 -9.634 1.00 92.50 87 LEU A C 1
ATOM 704 O O . LEU A 1 87 ? -8.176 4.299 -10.781 1.00 92.50 87 LEU A O 1
ATOM 708 N N . PHE A 1 88 ? -6.572 4.718 -9.276 1.00 91.94 88 PHE A N 1
ATOM 709 C CA . PHE A 1 88 ? -5.660 5.366 -10.217 1.00 91.94 88 PHE A CA 1
ATOM 710 C C . PHE A 1 88 ? -5.251 4.419 -11.349 1.00 91.94 88 PHE A C 1
ATOM 712 O O . PHE A 1 88 ? -5.288 4.812 -12.512 1.00 91.94 88 PHE A O 1
ATOM 719 N N . LEU A 1 89 ? -4.919 3.167 -11.019 1.00 90.69 89 LEU A N 1
ATOM 720 C CA . LEU A 1 89 ? -4.607 2.142 -12.015 1.00 90.69 89 LEU A CA 1
ATOM 721 C C . LEU A 1 89 ? -5.806 1.849 -12.922 1.00 90.69 89 LEU A C 1
ATOM 723 O O . LEU A 1 89 ? -5.637 1.773 -14.131 1.00 90.69 89 LEU A O 1
ATOM 727 N N . MET A 1 90 ? -7.014 1.740 -12.360 1.00 88.81 90 MET A N 1
ATOM 728 C CA . MET A 1 90 ? -8.235 1.514 -13.144 1.00 88.81 90 MET A CA 1
ATOM 729 C C . MET A 1 90 ? -8.597 2.678 -14.071 1.00 88.81 90 MET A C 1
ATOM 731 O O . MET A 1 90 ? -9.153 2.440 -15.132 1.00 88.81 90 MET A O 1
ATOM 735 N N . LEU A 1 91 ? -8.328 3.924 -13.673 1.00 90.00 91 LEU A N 1
ATOM 736 C CA . LEU A 1 91 ? -8.649 5.109 -14.479 1.00 90.00 91 LEU A CA 1
ATOM 737 C C . LEU A 1 91 ? -7.639 5.371 -15.601 1.00 90.00 91 LEU A C 1
ATOM 739 O O . LEU A 1 91 ? -7.957 6.088 -16.548 1.00 90.00 91 LEU A O 1
ATOM 743 N N . ARG A 1 92 ? -6.407 4.873 -15.456 1.00 79.62 92 ARG A N 1
ATOM 744 C CA . ARG A 1 92 ? -5.320 5.086 -16.420 1.00 79.62 92 ARG A CA 1
ATOM 745 C C . ARG A 1 92 ? -5.189 3.961 -17.448 1.00 79.62 92 ARG A C 1
ATOM 747 O O . ARG A 1 92 ? -4.596 4.195 -18.499 1.00 79.62 92 ARG A O 1
ATOM 754 N N . ASN A 1 93 ? -5.701 2.777 -17.127 1.00 60.12 93 ASN A N 1
ATOM 755 C CA . ASN A 1 93 ? -5.728 1.603 -17.996 1.00 60.12 93 ASN A CA 1
ATOM 756 C C . ASN A 1 93 ? -6.954 1.605 -18.915 1.00 60.12 93 ASN A C 1
ATOM 758 O O . ASN A 1 93 ? -6.829 1.070 -20.036 1.00 60.12 93 ASN A O 1
#